Protein AF-A0A645G0V3-F1 (afdb_monomer)

Organism: NCBI:txid1076179

Foldseek 3Di:
DDDDDDDDDDDDPDDDDDPPPPDDDPPDDDDPDPPDPPPDDDDDDFWPDKDWDWDDDDQKIKTKIKTQGACVQFQKKWWWKFKWWDDPPDTDGPDIDIDMATQDPRMGMDIDMDGHDAPIKIKMKTKMWTHDPNHTRDMDIDIYDIDHD

Sequence (149 aa):
MKKITLITVALLMTATLNVFAMNPVHTESGDSNAQGSAAISPMWVAISQISSTLTFDNGKAICKVTVEVPKTMADTASFSLDLQRQEGAKWVTVKSWSETANVAANCAIFSKSYSVRKGYNYKFSGKVTCYKNGSLVESASVSSVVQYY

Radius of gyration: 26.26 Å; Cα contacts (8 Å, |Δi|>4): 272; chains: 1; bounding box: 61×61×82 Å

Secondary structure (DSSP, 8-state):
--------------------------------------------SS--EEEEEEEEETTEEEEEEEEE--TTT-SEEEEEEEEEEEETTEEEEEEEEEEEEE-BTTEEEEEEEEE--SSSEEEEEEEEEEEETTEEEEEEEEEPPPEE-

Structure (mmCIF, N/CA/C/O backbone):
data_AF-A0A645G0V3-F1
#
_entry.id   AF-A0A645G0V3-F1
#
loop_
_atom_site.group_PDB
_atom_site.id
_atom_site.type_symbol
_atom_site.label_atom_id
_atom_site.label_alt_id
_atom_site.label_comp_id
_atom_site.label_asym_id
_atom_site.label_entity_id
_atom_site.label_seq_id
_atom_site.pdbx_PDB_ins_code
_atom_site.Cartn_x
_atom_site.Cartn_y
_atom_site.Cartn_z
_atom_site.occupancy
_atom_site.B_iso_or_equiv
_atom_site.auth_seq_id
_atom_site.auth_comp_id
_atom_site.auth_asym_id
_atom_site.auth_atom_id
_atom_site.pdbx_PDB_model_num
ATOM 1 N N . MET A 1 1 ? -34.791 -12.745 62.715 1.00 40.91 1 MET A N 1
ATOM 2 C CA . MET A 1 1 ? -34.190 -14.039 62.313 1.00 40.91 1 MET A CA 1
ATOM 3 C C . MET A 1 1 ? -33.519 -13.781 60.961 1.00 40.91 1 MET A C 1
ATOM 5 O O . MET A 1 1 ? -34.237 -13.559 60.006 1.00 40.91 1 MET A O 1
ATOM 9 N N . LYS A 1 2 ? -32.247 -13.345 60.902 1.00 30.09 2 LYS A N 1
ATOM 10 C CA . LYS A 1 2 ? -31.001 -14.156 60.870 1.00 30.09 2 LYS A CA 1
ATOM 11 C C . LYS A 1 2 ? -31.118 -15.264 59.794 1.00 30.09 2 LYS A C 1
ATOM 13 O O . LYS A 1 2 ? -31.964 -16.124 59.971 1.00 30.09 2 LYS A O 1
ATOM 18 N N . LYS A 1 3 ? -30.319 -15.332 58.718 1.00 35.31 3 LYS A N 1
ATOM 19 C CA . LYS A 1 3 ? -28.901 -14.950 58.547 1.00 35.31 3 LYS A CA 1
ATOM 20 C C . LYS A 1 3 ? -28.587 -14.581 57.081 1.00 35.31 3 LYS A C 1
ATOM 22 O O . LYS A 1 3 ? -28.955 -15.319 56.176 1.00 35.31 3 LYS A O 1
ATOM 27 N N . ILE A 1 4 ? -27.870 -13.473 56.889 1.00 48.81 4 ILE A N 1
ATOM 28 C CA . ILE A 1 4 ? -27.084 -13.165 55.685 1.00 48.81 4 ILE A CA 1
ATOM 29 C C . ILE A 1 4 ? -25.735 -13.859 55.887 1.00 48.81 4 ILE A C 1
ATOM 31 O O . ILE A 1 4 ? -25.081 -13.616 56.903 1.00 48.81 4 ILE A O 1
ATOM 35 N N . THR A 1 5 ? -25.340 -14.735 54.968 1.00 41.94 5 THR A N 1
ATOM 36 C CA . THR A 1 5 ? -24.056 -15.442 55.039 1.00 41.94 5 THR A CA 1
ATOM 37 C C . THR A 1 5 ? -23.086 -14.805 54.049 1.00 41.94 5 THR A C 1
ATOM 39 O O . THR A 1 5 ? -23.212 -14.993 52.843 1.00 41.94 5 THR A O 1
ATOM 42 N N . LEU A 1 6 ? -22.131 -14.037 54.584 1.00 36.06 6 LEU A N 1
ATOM 43 C CA . LEU A 1 6 ? -20.861 -13.709 53.935 1.00 36.06 6 LEU A CA 1
ATOM 44 C C . LEU A 1 6 ? -20.080 -15.007 53.695 1.00 36.06 6 LEU A C 1
ATOM 46 O O . LEU A 1 6 ? -19.957 -15.808 54.622 1.00 36.06 6 LEU A O 1
ATOM 50 N N . ILE A 1 7 ? -19.486 -15.179 52.512 1.00 43.56 7 ILE A N 1
ATOM 51 C CA . ILE A 1 7 ? -18.388 -16.133 52.322 1.00 43.56 7 ILE A CA 1
ATOM 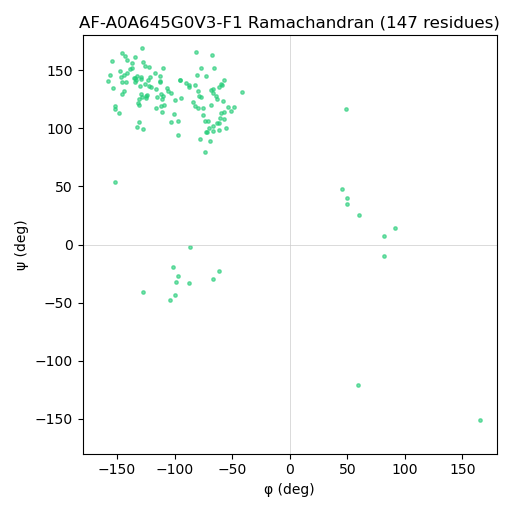52 C C . ILE A 1 7 ? -17.214 -15.415 51.661 1.00 43.56 7 ILE A C 1
ATOM 54 O O . ILE A 1 7 ? -17.344 -14.716 50.659 1.00 43.56 7 ILE A O 1
ATOM 58 N N . THR A 1 8 ? -16.091 -15.574 52.344 1.00 45.22 8 THR A N 1
ATOM 59 C CA . THR A 1 8 ? -14.807 -14.897 52.253 1.00 45.22 8 THR A CA 1
ATOM 60 C C . THR A 1 8 ? -13.970 -15.364 51.059 1.00 45.22 8 THR A C 1
ATOM 62 O O . THR A 1 8 ? -14.056 -16.505 50.618 1.00 45.22 8 THR A O 1
ATOM 65 N N . VAL A 1 9 ? -13.124 -14.447 50.591 1.00 40.84 9 VAL A N 1
ATOM 66 C CA . VAL A 1 9 ? -12.027 -14.590 49.625 1.00 40.84 9 VAL A CA 1
ATOM 67 C C . VAL A 1 9 ? -11.205 -15.873 49.825 1.00 40.84 9 VAL A C 1
ATOM 69 O O . VAL A 1 9 ? -10.696 -16.116 50.916 1.00 40.84 9 VAL A O 1
ATOM 72 N N . ALA A 1 10 ? -10.976 -16.617 48.739 1.00 38.19 10 ALA A N 1
ATOM 73 C CA . ALA A 1 10 ? -9.886 -17.585 48.622 1.00 38.19 10 ALA A CA 1
ATOM 74 C C . ALA A 1 10 ? -9.167 -17.377 47.279 1.00 38.19 10 ALA A C 1
ATOM 76 O O . ALA A 1 10 ? -9.645 -17.755 46.211 1.00 38.19 10 ALA A O 1
ATOM 77 N N . LEU A 1 11 ? -8.018 -16.711 47.364 1.00 35.97 11 LEU A N 1
ATOM 78 C CA . LEU A 1 11 ? -7.042 -16.505 46.304 1.00 35.97 11 LEU A CA 1
ATOM 79 C C . LEU A 1 11 ? -6.329 -17.844 46.034 1.00 35.97 11 LEU A C 1
ATOM 81 O O . LEU A 1 11 ? -5.394 -18.193 46.748 1.00 35.97 11 LEU A O 1
ATOM 85 N N . LEU A 1 12 ? -6.771 -18.608 45.031 1.00 37.34 12 LEU A N 1
ATOM 86 C CA . LEU A 1 12 ? -6.015 -19.757 44.518 1.00 37.34 12 LEU A CA 1
ATOM 87 C C . LEU A 1 12 ? -5.226 -19.332 43.274 1.00 37.34 12 LEU A C 1
ATOM 89 O O . LEU A 1 12 ? -5.723 -19.373 42.150 1.00 37.34 12 LEU A O 1
ATOM 93 N N . MET A 1 13 ? -3.967 -18.945 43.490 1.00 43.59 13 MET A N 1
ATOM 94 C CA . MET A 1 13 ? -2.939 -19.020 42.454 1.00 43.59 13 MET A CA 1
ATOM 95 C C . MET A 1 13 ? -2.755 -20.493 42.091 1.00 43.59 13 MET A C 1
ATOM 97 O O . MET A 1 13 ? -2.156 -21.255 42.847 1.00 43.59 13 MET A O 1
ATOM 101 N N . THR A 1 14 ? -3.278 -20.906 40.942 1.00 50.16 14 THR A N 1
ATOM 102 C CA . THR A 1 14 ? -2.882 -22.173 40.330 1.00 50.16 14 THR A CA 1
ATOM 103 C C . THR A 1 14 ? -1.831 -21.863 39.277 1.00 50.16 14 THR A C 1
ATOM 105 O O . THR A 1 14 ? -2.103 -21.277 38.232 1.00 50.16 14 THR A O 1
ATOM 108 N N . ALA A 1 15 ? -0.587 -22.202 39.606 1.00 45.03 15 ALA A N 1
ATOM 109 C CA . ALA A 1 15 ? 0.506 -22.256 38.655 1.00 45.03 15 ALA A CA 1
ATOM 110 C C . ALA A 1 15 ? 0.216 -23.396 37.672 1.00 45.03 15 ALA A C 1
ATOM 112 O O . ALA A 1 15 ? 0.442 -24.567 37.976 1.00 45.03 15 ALA A O 1
ATOM 113 N N . THR A 1 16 ? -0.329 -23.071 36.502 1.00 52.81 16 THR A N 1
ATOM 114 C CA . THR A 1 16 ? -0.403 -24.033 35.405 1.00 52.81 16 THR A CA 1
ATOM 115 C C . THR A 1 16 ? 0.986 -24.161 34.799 1.00 52.81 16 THR A C 1
ATOM 117 O O . THR A 1 16 ? 1.522 -23.219 34.218 1.00 52.81 16 THR A O 1
ATOM 120 N N . LEU A 1 17 ? 1.571 -25.336 35.009 1.00 46.12 17 LEU A N 1
ATOM 121 C CA . LEU A 1 17 ? 2.841 -25.790 34.462 1.00 46.12 17 LEU A CA 1
ATOM 122 C C . LEU A 1 17 ? 2.892 -25.536 32.949 1.00 46.12 17 LEU A C 1
ATOM 124 O O . LEU A 1 17 ? 2.106 -26.100 32.190 1.00 46.12 17 LEU A O 1
ATOM 128 N N . ASN A 1 18 ? 3.844 -24.712 32.512 1.00 52.50 18 ASN A N 1
ATOM 129 C CA . ASN A 1 18 ? 4.255 -24.676 31.115 1.00 52.50 18 ASN A CA 1
ATOM 130 C C . ASN A 1 18 ? 4.931 -26.016 30.807 1.00 52.50 18 ASN A C 1
ATOM 132 O O . ASN A 1 18 ? 6.079 -26.242 31.191 1.00 52.50 18 ASN A O 1
ATOM 136 N N . VAL A 1 19 ? 4.215 -26.921 30.144 1.00 50.84 19 VAL A N 1
ATOM 137 C CA . VAL A 1 19 ? 4.834 -28.084 29.511 1.00 50.84 19 VAL A CA 1
ATOM 138 C C . VAL A 1 19 ? 5.620 -27.543 28.323 1.00 50.84 19 VAL A C 1
ATOM 140 O O . VAL A 1 19 ? 5.051 -27.215 27.284 1.00 50.84 19 VAL A O 1
ATOM 143 N N . PHE A 1 20 ? 6.933 -27.395 28.490 1.00 49.84 20 PHE A N 1
ATOM 144 C CA . PHE A 1 20 ? 7.828 -27.252 27.353 1.00 49.84 20 PHE A CA 1
ATOM 145 C C . PHE A 1 20 ? 7.671 -28.517 26.511 1.00 49.84 20 PHE A C 1
ATOM 147 O O . PHE A 1 20 ? 7.998 -29.614 26.963 1.00 49.84 20 PHE A O 1
ATOM 154 N N . ALA A 1 21 ? 7.116 -28.372 25.309 1.00 48.03 21 ALA A N 1
ATOM 155 C CA . ALA A 1 21 ? 7.153 -29.422 24.310 1.00 48.03 21 ALA A CA 1
ATOM 156 C C . ALA A 1 21 ? 8.630 -29.765 24.061 1.00 48.03 21 ALA A C 1
ATOM 158 O O . ALA A 1 21 ? 9.379 -28.957 23.514 1.00 48.03 21 ALA A O 1
ATOM 159 N N . MET A 1 22 ? 9.063 -30.939 24.531 1.00 47.47 22 MET A N 1
ATOM 160 C CA . MET A 1 22 ? 10.330 -31.533 24.120 1.00 47.47 22 MET A CA 1
ATOM 161 C C . MET A 1 22 ? 10.283 -31.680 22.600 1.00 47.47 22 MET A C 1
ATOM 163 O O . MET A 1 22 ? 9.475 -32.444 22.071 1.00 47.47 22 MET A O 1
ATOM 167 N N . ASN A 1 23 ? 11.144 -30.943 21.902 1.00 60.06 23 ASN A N 1
ATOM 168 C CA . ASN A 1 23 ? 11.455 -31.242 20.510 1.00 60.06 23 ASN A CA 1
ATOM 169 C C . ASN A 1 23 ? 11.979 -32.689 20.442 1.00 60.06 23 ASN A C 1
ATOM 171 O O . ASN A 1 23 ? 12.708 -33.098 21.354 1.00 60.06 23 ASN A O 1
ATOM 175 N N . PRO A 1 24 ? 11.639 -33.476 19.408 1.00 63.34 24 PRO A N 1
ATOM 176 C CA . PRO A 1 24 ? 12.216 -34.801 19.254 1.00 63.34 24 PRO A CA 1
ATOM 177 C C . PRO A 1 24 ? 13.744 -34.686 19.174 1.00 63.34 24 PRO A C 1
ATOM 179 O O . PRO A 1 24 ? 14.291 -33.974 18.332 1.00 63.34 24 PRO A O 1
ATOM 182 N N . VAL A 1 25 ? 14.431 -35.389 20.077 1.00 55.03 25 VAL A N 1
ATOM 183 C CA . VAL A 1 25 ? 15.849 -35.720 19.925 1.00 55.03 25 VAL A CA 1
ATOM 184 C C . VAL A 1 25 ? 15.957 -36.554 18.652 1.00 55.03 25 VAL A C 1
ATOM 186 O O . VAL A 1 25 ? 15.490 -37.690 18.597 1.00 55.03 25 VAL A O 1
ATOM 189 N N . HIS A 1 26 ? 16.533 -35.971 17.605 1.00 52.09 26 HIS A N 1
ATOM 190 C CA . HIS A 1 26 ? 16.970 -36.730 16.446 1.00 52.09 26 HIS A CA 1
ATOM 191 C C . HIS A 1 26 ? 18.227 -37.496 16.857 1.00 52.09 26 HIS A C 1
ATOM 193 O O . HIS A 1 26 ? 19.294 -36.921 17.058 1.00 52.09 26 HIS A O 1
ATOM 199 N N . THR A 1 27 ? 18.086 -38.804 17.050 1.00 42.81 27 THR A N 1
ATOM 200 C CA . THR A 1 27 ? 19.224 -39.719 17.099 1.00 42.81 27 THR A CA 1
ATOM 201 C C . THR A 1 27 ? 19.663 -39.966 15.659 1.00 42.81 27 THR A C 1
ATOM 203 O O . THR A 1 27 ? 19.137 -40.851 14.990 1.00 42.81 27 THR A O 1
ATOM 206 N N . GLU A 1 28 ? 20.590 -39.154 15.155 1.00 55.25 28 GLU A N 1
ATOM 207 C CA . GLU A 1 28 ? 21.282 -39.452 13.900 1.00 55.25 28 GLU A CA 1
ATOM 208 C C . GLU A 1 28 ? 22.267 -40.597 14.164 1.00 55.25 28 GLU A C 1
ATOM 210 O O . GLU A 1 28 ? 23.358 -40.413 14.700 1.00 55.25 28 GLU A O 1
ATOM 215 N N . SER A 1 29 ? 21.834 -41.814 13.840 1.00 50.97 29 SER A N 1
ATOM 216 C CA . SER A 1 29 ? 22.745 -42.921 13.554 1.00 50.97 29 SER A CA 1
ATOM 217 C C . SER A 1 29 ? 23.086 -42.854 12.067 1.00 50.97 29 SER A C 1
ATOM 219 O O . SER A 1 29 ? 22.231 -42.533 11.245 1.00 50.97 29 SER A O 1
ATOM 221 N N . GLY A 1 30 ? 24.374 -43.018 11.767 1.00 48.09 30 GLY A N 1
ATOM 222 C CA . GLY A 1 30 ? 25.000 -42.521 10.550 1.00 48.09 30 GLY A CA 1
ATOM 223 C C . GLY A 1 30 ? 24.428 -43.052 9.239 1.00 48.09 30 GLY A C 1
ATOM 224 O O . GLY A 1 30 ? 24.238 -44.249 9.073 1.00 48.09 30 GLY A O 1
ATOM 225 N N . ASP A 1 31 ? 24.290 -42.131 8.290 1.00 42.88 31 ASP A N 1
ATOM 226 C CA . ASP A 1 31 ? 24.757 -42.327 6.923 1.00 42.88 31 ASP A CA 1
ATOM 227 C C . ASP A 1 31 ? 25.108 -40.958 6.325 1.00 42.88 31 ASP A C 1
ATOM 229 O O . ASP A 1 31 ? 24.284 -40.048 6.209 1.00 42.88 31 ASP A O 1
ATOM 233 N N . SER A 1 32 ? 26.388 -40.787 6.006 1.00 51.88 32 SER A N 1
ATOM 234 C CA . SER A 1 32 ? 26.981 -39.552 5.502 1.00 51.88 32 SER A CA 1
ATOM 235 C C . SER A 1 32 ? 26.573 -39.317 4.049 1.00 51.88 32 SER A C 1
ATOM 237 O O . SER A 1 32 ? 27.339 -39.586 3.129 1.00 51.88 32 SER A O 1
ATOM 239 N N . ASN A 1 33 ? 25.363 -38.812 3.827 1.00 50.62 33 ASN A N 1
ATOM 240 C CA . ASN A 1 33 ? 24.991 -38.168 2.566 1.00 50.62 33 ASN A CA 1
ATOM 241 C C . ASN A 1 33 ? 23.890 -37.123 2.795 1.00 50.62 33 ASN A C 1
ATOM 243 O O . ASN A 1 33 ? 22.826 -37.129 2.177 1.00 50.62 33 ASN A O 1
ATOM 247 N N . ALA A 1 34 ? 24.157 -36.198 3.718 1.00 48.81 34 ALA A N 1
ATOM 248 C CA . ALA A 1 34 ? 23.375 -34.982 3.863 1.00 48.81 34 ALA A CA 1
ATOM 249 C C . ALA A 1 34 ? 23.639 -34.078 2.648 1.00 48.81 34 ALA A C 1
ATOM 251 O O . ALA A 1 34 ? 24.540 -33.238 2.653 1.00 48.81 34 ALA A O 1
ATOM 252 N N . GLN A 1 35 ? 22.849 -34.250 1.585 1.00 53.38 35 GLN A N 1
ATOM 253 C CA . GLN A 1 35 ? 22.572 -33.154 0.661 1.00 53.38 35 GLN A CA 1
ATOM 254 C C . GLN A 1 35 ? 22.019 -32.011 1.511 1.00 53.38 35 GLN A C 1
ATOM 256 O O . GLN A 1 35 ? 20.872 -32.054 1.952 1.00 53.38 35 GLN A O 1
ATOM 261 N N . GLY A 1 36 ? 22.882 -31.040 1.817 1.00 52.22 36 GLY A N 1
ATOM 262 C CA . GLY A 1 36 ? 22.532 -29.877 2.612 1.00 52.22 36 GLY A CA 1
ATOM 263 C C . GLY A 1 36 ? 21.281 -29.243 2.028 1.00 52.22 36 GLY A C 1
ATOM 264 O O . GLY A 1 36 ? 21.292 -28.777 0.889 1.00 52.22 36 GLY A O 1
ATOM 265 N N . SER A 1 37 ? 20.195 -29.266 2.795 1.00 61.03 37 SER A N 1
ATOM 266 C CA . SER A 1 37 ? 18.978 -28.548 2.455 1.00 61.03 37 SER A CA 1
ATOM 267 C C . SER A 1 37 ? 19.359 -27.072 2.405 1.00 61.03 37 SER A C 1
ATOM 269 O O . SER A 1 37 ? 19.539 -26.444 3.448 1.00 61.03 37 SER A O 1
ATOM 271 N N . ALA A 1 38 ? 19.595 -26.543 1.202 1.00 66.94 38 ALA A N 1
ATOM 272 C CA . ALA A 1 38 ? 19.957 -25.148 1.016 1.00 66.94 38 ALA A CA 1
ATOM 273 C C . ALA A 1 38 ? 18.885 -24.302 1.707 1.00 66.94 38 ALA A C 1
ATOM 275 O O . ALA A 1 38 ? 17.703 -24.402 1.376 1.00 66.94 38 ALA A O 1
ATOM 276 N N . ALA A 1 39 ? 19.283 -23.526 2.715 1.00 71.44 39 ALA A N 1
ATOM 277 C CA . ALA A 1 39 ? 18.373 -22.631 3.404 1.00 71.44 39 ALA A CA 1
ATOM 278 C C . ALA A 1 39 ? 17.846 -21.617 2.378 1.00 71.44 39 ALA A C 1
ATOM 280 O O . ALA A 1 39 ? 18.574 -20.727 1.940 1.00 71.44 39 ALA A O 1
ATOM 281 N N . ILE A 1 40 ? 16.595 -21.785 1.946 1.00 70.81 40 ILE A N 1
ATOM 282 C CA . ILE A 1 40 ? 15.933 -20.839 1.050 1.00 70.81 40 ILE A CA 1
ATOM 283 C C . ILE A 1 40 ? 15.659 -19.580 1.873 1.00 70.81 40 ILE A C 1
ATOM 285 O O . ILE A 1 40 ? 14.778 -19.572 2.732 1.00 70.81 40 ILE A O 1
ATOM 289 N N . SER A 1 41 ? 16.434 -18.526 1.622 1.00 66.56 41 SER A N 1
ATOM 290 C CA . SER A 1 41 ? 16.193 -17.195 2.176 1.00 66.56 41 SER A CA 1
ATOM 291 C C . SER A 1 41 ? 15.584 -16.304 1.091 1.00 66.56 41 SER A C 1
ATOM 293 O O . SER A 1 41 ? 16.120 -16.271 -0.021 1.00 66.56 41 SER A O 1
ATOM 295 N N . PRO A 1 42 ? 14.477 -15.590 1.358 1.00 65.56 42 PRO A N 1
ATOM 296 C CA . PRO A 1 42 ? 13.932 -14.636 0.404 1.00 65.56 42 PRO A CA 1
ATOM 297 C C . PRO A 1 42 ? 14.945 -13.512 0.157 1.00 65.56 42 PRO A C 1
ATOM 299 O O . PRO A 1 42 ? 15.391 -12.847 1.091 1.00 65.56 42 PRO A O 1
ATOM 302 N N . MET A 1 43 ? 15.293 -13.294 -1.111 1.00 70.00 43 MET A N 1
ATOM 303 C CA . MET A 1 43 ? 16.115 -12.168 -1.542 1.00 70.00 43 MET A CA 1
ATOM 304 C C . MET A 1 43 ? 15.245 -11.204 -2.339 1.00 70.00 43 MET A C 1
ATOM 306 O O . MET A 1 43 ? 14.568 -11.615 -3.282 1.00 70.00 43 MET A O 1
ATOM 310 N N . TRP A 1 44 ? 15.268 -9.935 -1.944 1.00 77.12 44 TRP A N 1
ATOM 311 C CA . TRP A 1 44 ? 14.606 -8.872 -2.688 1.00 77.12 44 TRP A CA 1
ATOM 312 C C . TRP A 1 44 ? 15.301 -8.690 -4.038 1.00 77.12 44 TRP A C 1
ATOM 314 O O . TRP A 1 44 ? 16.533 -8.671 -4.101 1.00 77.12 44 TRP A O 1
ATOM 324 N N . VAL A 1 45 ? 14.524 -8.597 -5.117 1.00 81.00 45 VAL A N 1
ATOM 325 C CA . VAL A 1 45 ? 15.066 -8.572 -6.489 1.00 81.00 45 VAL A CA 1
ATOM 326 C C . VAL A 1 45 ? 15.134 -7.148 -7.037 1.00 81.00 45 VAL A C 1
ATOM 328 O O . VAL A 1 45 ? 16.128 -6.762 -7.648 1.00 81.00 45 VAL A O 1
ATOM 331 N N . ALA A 1 46 ? 14.088 -6.356 -6.820 1.00 85.81 46 ALA A N 1
ATOM 332 C CA . 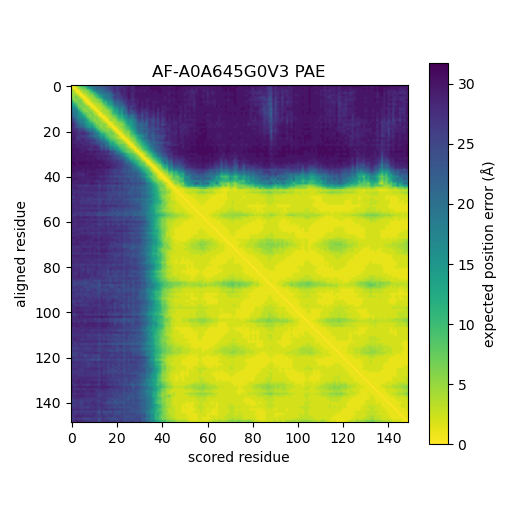ALA A 1 46 ? 13.922 -5.023 -7.386 1.00 85.81 46 ALA A CA 1
ATOM 333 C C . ALA A 1 46 ? 13.624 -3.954 -6.328 1.00 85.81 46 ALA A C 1
ATOM 335 O O . ALA A 1 46 ? 14.143 -2.843 -6.420 1.00 85.81 46 ALA A O 1
ATOM 336 N N . ILE A 1 47 ? 12.784 -4.260 -5.342 1.00 95.31 47 ILE A N 1
ATOM 337 C CA . ILE A 1 47 ? 12.382 -3.329 -4.292 1.00 95.31 47 ILE A CA 1
ATOM 338 C C . ILE A 1 47 ? 13.494 -3.256 -3.246 1.00 95.31 47 ILE A C 1
ATOM 340 O O . ILE A 1 47 ? 13.790 -4.243 -2.578 1.00 95.31 47 ILE A O 1
ATOM 344 N N . SER A 1 48 ? 14.084 -2.075 -3.066 1.00 94.12 48 SER A N 1
ATOM 345 C CA . SER A 1 48 ? 15.092 -1.850 -2.023 1.00 94.12 48 SER A CA 1
ATOM 346 C C . SER A 1 48 ? 14.467 -1.439 -0.695 1.00 94.12 48 SER A C 1
ATOM 348 O O . SER A 1 48 ? 14.979 -1.788 0.366 1.00 94.12 48 SER A O 1
ATOM 350 N N . GLN A 1 49 ? 13.356 -0.699 -0.741 1.00 95.56 49 GLN A N 1
ATOM 351 C CA . GLN A 1 49 ? 12.677 -0.207 0.451 1.00 95.56 49 GLN A CA 1
ATOM 352 C C . GLN A 1 49 ? 11.202 0.086 0.174 1.00 95.56 49 GLN A C 1
ATOM 354 O O . GLN A 1 49 ? 10.825 0.568 -0.895 1.00 95.56 49 GLN A O 1
ATOM 359 N N . ILE A 1 50 ? 10.362 -0.143 1.183 1.00 97.25 50 ILE A N 1
ATOM 360 C CA . ILE A 1 50 ? 8.967 0.301 1.198 1.00 97.25 50 ILE A CA 1
ATOM 361 C C . ILE A 1 50 ? 8.755 1.144 2.446 1.00 97.25 50 ILE A C 1
ATOM 363 O O . ILE A 1 50 ? 9.050 0.712 3.557 1.00 97.25 50 ILE A O 1
ATOM 367 N N . SER A 1 51 ? 8.199 2.337 2.263 1.00 98.00 51 SER A N 1
ATOM 368 C CA . SER A 1 51 ? 7.722 3.177 3.358 1.00 98.00 51 SER A CA 1
ATOM 369 C C . SER A 1 51 ? 6.240 3.471 3.187 1.00 98.00 51 SER A C 1
ATOM 371 O O . SER A 1 51 ? 5.730 3.615 2.073 1.00 98.00 51 SER A O 1
ATOM 373 N N . SER A 1 52 ? 5.532 3.541 4.308 1.00 98.19 52 SER A N 1
ATOM 374 C CA . SER A 1 52 ? 4.098 3.782 4.349 1.00 98.19 52 SER A CA 1
ATOM 375 C C . SER A 1 52 ? 3.783 4.825 5.416 1.00 98.19 52 SER A C 1
ATOM 377 O O . SER A 1 52 ? 4.425 4.898 6.465 1.00 98.19 52 SER A O 1
ATOM 379 N N . THR A 1 53 ? 2.809 5.688 5.147 1.00 98.56 53 THR A N 1
ATOM 380 C CA . THR A 1 53 ? 2.385 6.710 6.105 1.00 98.56 53 THR A CA 1
ATOM 381 C C . THR A 1 53 ? 0.892 6.940 5.980 1.00 98.56 53 THR A C 1
ATOM 383 O O . THR A 1 53 ? 0.376 7.158 4.882 1.00 98.56 53 THR A O 1
ATOM 386 N N . LEU A 1 54 ? 0.211 6.887 7.123 1.00 98.81 54 LEU A N 1
ATOM 387 C CA . LEU A 1 54 ? -1.177 7.291 7.275 1.00 98.81 54 LEU A CA 1
ATOM 388 C C . LEU A 1 54 ? -1.201 8.588 8.080 1.00 98.81 54 LEU A C 1
ATOM 390 O O . LEU A 1 54 ? -0.728 8.615 9.213 1.00 98.81 54 LEU A O 1
ATOM 394 N N . THR A 1 55 ? -1.744 9.647 7.495 1.00 98.62 55 THR A N 1
ATOM 395 C CA . THR A 1 55 ? -1.990 10.917 8.187 1.00 98.62 55 THR A CA 1
ATOM 396 C C . THR A 1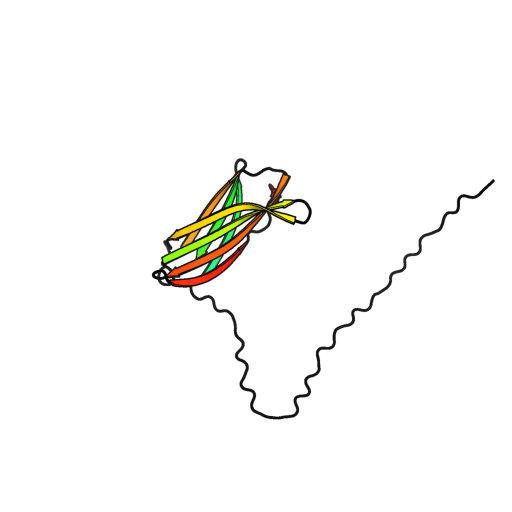 55 ? -3.434 11.345 7.992 1.00 98.62 55 THR A C 1
ATOM 398 O O . THR A 1 55 ? -4.155 10.781 7.165 1.00 98.62 55 THR A O 1
ATOM 401 N N . PHE A 1 56 ? -3.864 12.352 8.748 1.00 98.62 56 PHE A N 1
ATOM 402 C CA . PHE A 1 56 ? -5.181 12.941 8.579 1.00 98.62 56 PHE A CA 1
ATOM 403 C C . PHE A 1 56 ? -5.085 14.442 8.388 1.00 98.62 56 PHE A C 1
ATOM 405 O O . PHE A 1 56 ? -4.345 15.117 9.098 1.00 98.62 56 PHE A O 1
ATOM 412 N N . ASP A 1 57 ? -5.878 14.952 7.457 1.00 98.06 57 ASP A N 1
ATOM 413 C CA . ASP A 1 57 ? -6.025 16.378 7.210 1.00 98.06 57 ASP A CA 1
ATOM 414 C C . ASP A 1 57 ? -7.475 16.682 6.825 1.00 98.06 57 ASP A C 1
ATOM 416 O O . ASP A 1 57 ? -8.063 15.982 6.001 1.00 98.06 57 ASP A O 1
ATOM 420 N N . ASN A 1 58 ? -8.070 17.706 7.442 1.00 96.25 58 ASN A N 1
ATOM 421 C CA . ASN A 1 58 ? -9.390 18.241 7.074 1.00 96.25 58 ASN A CA 1
ATOM 422 C C . ASN A 1 58 ? -10.497 17.189 6.823 1.00 96.25 58 ASN A C 1
ATOM 424 O O . ASN A 1 58 ? -11.216 17.232 5.824 1.00 96.25 58 ASN A O 1
ATOM 428 N N . GLY A 1 59 ? -10.646 16.214 7.724 1.00 97.31 59 GLY A N 1
ATOM 429 C CA . GLY A 1 59 ? -11.672 15.169 7.611 1.00 97.31 59 GLY A CA 1
ATOM 430 C C . GLY A 1 59 ? -11.292 14.012 6.692 1.00 97.31 59 GLY A C 1
ATOM 431 O O . GLY A 1 59 ? -12.144 13.172 6.406 1.00 97.31 59 GLY A O 1
ATOM 432 N N . LYS A 1 60 ? -10.054 13.958 6.194 1.00 98.56 60 LYS A N 1
ATOM 433 C CA . LYS A 1 60 ? -9.591 12.941 5.250 1.00 98.56 60 LYS A CA 1
ATOM 434 C C . LYS A 1 60 ? -8.401 12.174 5.800 1.00 98.56 60 LYS A C 1
ATOM 436 O O . LYS A 1 60 ? -7.459 12.768 6.308 1.00 98.56 60 LYS A O 1
ATOM 441 N N . ALA A 1 61 ? -8.427 10.860 5.628 1.00 98.69 61 ALA A N 1
ATOM 442 C CA . ALA A 1 61 ? -7.261 10.004 5.762 1.00 98.69 61 ALA A CA 1
ATOM 443 C C . ALA A 1 61 ? -6.437 10.106 4.477 1.00 98.69 61 ALA A C 1
ATOM 445 O O . ALA A 1 61 ? -7.003 9.985 3.391 1.00 98.69 61 ALA A O 1
ATOM 446 N N . ILE A 1 62 ? -5.127 10.304 4.591 1.00 98.75 62 ILE A N 1
ATOM 447 C CA . ILE A 1 62 ? -4.175 10.328 3.480 1.00 98.75 62 ILE A CA 1
ATOM 448 C C . ILE A 1 62 ? -3.295 9.087 3.605 1.00 98.75 62 ILE A C 1
ATOM 450 O O . ILE A 1 62 ? -2.534 8.943 4.560 1.00 98.75 62 ILE A O 1
ATOM 454 N N . CYS A 1 63 ? -3.424 8.180 2.640 1.00 98.69 63 CYS A N 1
ATOM 455 C CA . CYS A 1 63 ? -2.653 6.946 2.564 1.00 98.69 63 CYS A CA 1
ATOM 456 C C . CYS A 1 63 ? -1.533 7.141 1.547 1.00 98.69 63 CYS A C 1
ATOM 458 O O . CYS A 1 63 ? -1.806 7.270 0.349 1.00 98.69 63 CYS A O 1
ATOM 460 N N . LYS A 1 64 ? -0.286 7.162 2.020 1.00 98.69 64 LYS A N 1
ATOM 461 C CA . LYS A 1 64 ? 0.901 7.289 1.175 1.00 98.69 64 LYS A CA 1
ATOM 462 C C . LYS A 1 64 ? 1.766 6.040 1.274 1.00 98.69 64 LYS A C 1
ATOM 464 O O . LYS A 1 64 ? 2.056 5.576 2.375 1.00 98.69 64 LYS A O 1
ATOM 469 N N . VAL A 1 65 ? 2.208 5.534 0.127 1.00 98.75 65 VAL A N 1
ATOM 470 C CA . VAL A 1 65 ? 3.230 4.487 0.020 1.00 98.75 65 VAL A CA 1
ATOM 471 C C . VAL A 1 65 ? 4.296 4.962 -0.956 1.00 98.75 65 VAL A C 1
ATOM 473 O O . VAL A 1 65 ? 3.973 5.376 -2.068 1.00 98.75 65 VAL A O 1
ATOM 476 N N . THR A 1 66 ? 5.557 4.889 -0.544 1.00 98.44 66 THR A N 1
ATOM 477 C CA . THR A 1 66 ? 6.711 5.096 -1.421 1.00 98.44 66 THR A CA 1
ATOM 478 C C . THR A 1 66 ? 7.475 3.787 -1.504 1.00 98.44 66 THR A C 1
ATOM 480 O O . THR A 1 66 ? 7.841 3.215 -0.475 1.00 98.44 66 THR A O 1
ATOM 483 N N . VAL A 1 67 ? 7.716 3.330 -2.726 1.00 98.00 67 VAL A N 1
ATOM 484 C CA . VAL A 1 67 ? 8.538 2.159 -3.021 1.00 98.00 67 VAL A CA 1
ATOM 485 C C . VAL A 1 67 ? 9.788 2.636 -3.724 1.00 98.00 67 VAL A C 1
ATOM 487 O O . V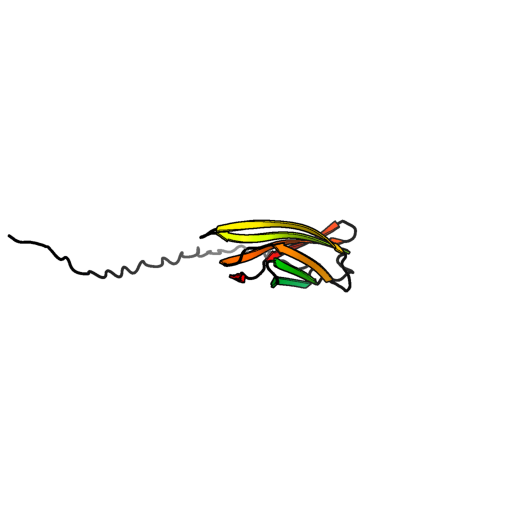AL A 1 67 ? 9.696 3.236 -4.794 1.00 98.00 67 VAL A O 1
ATOM 490 N N . GLU A 1 68 ? 10.937 2.383 -3.117 1.00 97.94 68 GLU A N 1
ATOM 491 C CA . GLU A 1 68 ? 12.230 2.576 -3.758 1.00 97.94 68 GLU A CA 1
ATOM 492 C C . GLU A 1 68 ? 12.515 1.351 -4.622 1.00 97.94 68 GLU A C 1
ATOM 494 O O . GLU A 1 68 ? 12.529 0.212 -4.148 1.00 97.94 68 GLU A O 1
ATOM 499 N N . VAL A 1 69 ? 12.656 1.595 -5.919 1.00 96.50 69 VAL A N 1
ATOM 500 C CA . VAL A 1 69 ? 12.866 0.569 -6.935 1.00 96.50 69 VAL A CA 1
ATOM 501 C C . VAL A 1 69 ? 13.645 1.189 -8.098 1.00 96.50 69 VAL A C 1
ATOM 503 O O . VAL A 1 69 ? 13.167 2.136 -8.731 1.00 96.50 69 VAL A O 1
ATOM 506 N N . PRO A 1 70 ? 14.854 0.694 -8.417 1.00 94.94 70 PRO A N 1
ATOM 507 C CA . PRO A 1 70 ? 15.624 1.215 -9.537 1.00 94.94 70 PRO A CA 1
ATOM 508 C C . PRO A 1 70 ? 14.854 1.090 -10.855 1.00 94.94 70 PRO A C 1
ATOM 510 O O . PRO A 1 70 ? 14.298 0.035 -11.167 1.00 94.94 70 PRO A O 1
ATOM 513 N N . LYS A 1 71 ? 14.886 2.136 -11.690 1.00 93.69 71 LYS A N 1
ATOM 514 C CA . LYS A 1 71 ? 14.213 2.128 -13.008 1.00 93.69 71 LYS A CA 1
ATOM 515 C C . LYS A 1 71 ? 14.759 1.045 -13.956 1.00 93.69 71 LYS A C 1
ATOM 517 O O . LYS A 1 71 ? 14.097 0.597 -14.894 1.00 93.69 71 LYS A O 1
ATOM 522 N N . THR A 1 72 ? 15.990 0.602 -13.721 1.00 94.69 72 THR A N 1
ATOM 523 C CA . THR A 1 72 ? 16.584 -0.532 -14.436 1.00 94.69 72 THR A CA 1
ATOM 524 C C . THR A 1 72 ? 15.881 -1.852 -14.108 1.00 94.69 72 THR A C 1
ATOM 526 O O . THR A 1 72 ? 15.791 -2.699 -14.992 1.00 94.69 72 THR A O 1
ATOM 529 N N . MET A 1 73 ? 15.314 -1.992 -12.905 1.00 96.12 73 MET A N 1
ATOM 530 C CA . MET A 1 73 ? 14.683 -3.221 -12.408 1.00 96.12 73 MET A CA 1
ATOM 531 C C . MET A 1 73 ? 13.162 -3.253 -12.579 1.00 96.12 73 MET A C 1
ATOM 533 O O . MET A 1 73 ? 12.599 -4.332 -12.725 1.00 96.12 73 MET A O 1
ATOM 537 N N . ALA A 1 74 ? 12.487 -2.101 -12.613 1.00 97.31 74 ALA A N 1
ATOM 538 C CA . ALA A 1 74 ? 11.054 -2.022 -12.899 1.00 97.31 74 ALA A CA 1
ATOM 539 C C . ALA A 1 74 ? 10.686 -0.730 -13.639 1.00 97.31 74 ALA A C 1
ATOM 541 O O . ALA A 1 74 ? 11.296 0.318 -13.434 1.00 97.31 74 ALA A O 1
ATOM 542 N N . ASP A 1 75 ? 9.654 -0.809 -14.475 1.00 98.00 75 ASP A N 1
ATOM 543 C CA . ASP A 1 75 ? 9.078 0.330 -15.195 1.00 98.00 75 ASP A CA 1
ATOM 544 C C . ASP A 1 75 ? 7.830 0.870 -14.493 1.00 98.00 75 ASP A C 1
ATOM 546 O O . ASP A 1 75 ? 7.559 2.070 -14.537 1.00 98.00 75 ASP A O 1
ATOM 550 N N . THR A 1 76 ? 7.068 -0.004 -13.828 1.00 98.38 76 THR A N 1
ATOM 551 C CA . THR A 1 76 ? 5.824 0.358 -13.137 1.00 98.38 76 THR A CA 1
ATOM 552 C C . THR A 1 76 ? 5.660 -0.396 -11.820 1.00 98.38 76 THR A C 1
ATOM 554 O O . THR A 1 76 ? 6.246 -1.462 -11.614 1.00 98.38 76 THR A O 1
ATOM 557 N N . ALA A 1 77 ? 4.834 0.156 -10.932 1.00 98.31 77 ALA A N 1
ATOM 558 C CA . ALA A 1 77 ? 4.364 -0.503 -9.724 1.00 98.31 77 ALA A CA 1
ATOM 559 C C . ALA A 1 77 ? 2.840 -0.373 -9.611 1.00 98.31 77 ALA A C 1
ATOM 561 O O . ALA A 1 77 ? 2.295 0.732 -9.633 1.00 98.31 77 ALA A O 1
ATOM 562 N N . SER A 1 78 ? 2.159 -1.507 -9.471 1.00 98.56 78 SER A N 1
ATOM 563 C CA . SER A 1 78 ? 0.726 -1.591 -9.202 1.00 98.56 78 SER A CA 1
ATOM 564 C C . SER A 1 78 ? 0.485 -1.711 -7.703 1.00 98.56 78 SER A C 1
ATOM 566 O O . SER A 1 78 ? 0.994 -2.625 -7.056 1.00 98.56 78 SER A O 1
ATOM 568 N N . PHE A 1 79 ? -0.339 -0.826 -7.164 1.00 98.69 79 PHE A N 1
ATOM 569 C CA . PHE A 1 79 ? -0.743 -0.763 -5.767 1.00 98.69 79 PHE A CA 1
ATOM 570 C C . PHE A 1 79 ? -2.182 -1.250 -5.633 1.00 98.69 79 PHE A C 1
ATOM 572 O O . PHE A 1 79 ? -3.047 -0.838 -6.400 1.00 98.69 79 PHE A O 1
ATOM 579 N N . SER A 1 80 ? -2.443 -2.098 -4.643 1.00 98.62 80 SER A N 1
ATOM 580 C CA . SER A 1 80 ? -3.785 -2.523 -4.241 1.00 98.62 80 SER A CA 1
ATOM 581 C C . SER A 1 80 ? -3.893 -2.371 -2.733 1.00 98.62 80 SER A C 1
ATOM 583 O O . SER A 1 80 ? -3.284 -3.159 -2.010 1.00 98.62 80 SER A O 1
ATOM 585 N N . LEU A 1 81 ? -4.603 -1.346 -2.259 1.00 98.62 81 LEU A N 1
ATOM 586 C CA . LEU A 1 81 ? -4.627 -0.952 -0.848 1.00 98.62 81 LEU A CA 1
ATOM 587 C C . LEU A 1 81 ? -6.051 -0.809 -0.318 1.00 98.62 81 LEU A C 1
ATOM 589 O O . LEU A 1 81 ? -6.907 -0.232 -0.986 1.00 98.62 81 LEU A O 1
ATOM 593 N N . ASP A 1 82 ? -6.238 -1.219 0.931 1.00 98.88 82 ASP A N 1
ATOM 594 C CA . ASP A 1 82 ? -7.469 -1.090 1.696 1.00 98.88 82 ASP A CA 1
ATOM 595 C C . ASP A 1 82 ? -7.244 -0.182 2.906 1.00 98.88 82 ASP A C 1
ATOM 597 O O . ASP A 1 82 ? -6.470 -0.514 3.806 1.00 98.88 82 ASP A O 1
ATOM 601 N N . LEU A 1 83 ? -7.952 0.948 2.963 1.00 98.88 83 LEU A N 1
ATOM 602 C CA . LEU A 1 83 ? -8.117 1.726 4.189 1.00 98.88 83 LEU A CA 1
ATOM 603 C C . LEU A 1 83 ? -9.150 1.037 5.076 1.00 98.88 83 LEU A C 1
ATOM 605 O O . LEU A 1 83 ? -10.286 0.782 4.667 1.00 98.88 83 LEU A O 1
ATOM 609 N N . GLN A 1 84 ? -8.761 0.789 6.317 1.00 98.88 84 GLN A N 1
ATOM 610 C CA . GLN A 1 84 ? -9.517 0.035 7.300 1.00 98.88 84 GLN A CA 1
ATOM 611 C C . GLN A 1 84 ? -9.759 0.878 8.549 1.00 98.88 84 GLN A C 1
ATOM 613 O O . GLN A 1 84 ? -8.878 1.604 9.011 1.00 98.88 84 GLN A O 1
ATOM 618 N N . ARG A 1 85 ? -10.954 0.744 9.119 1.00 98.75 85 ARG A N 1
ATOM 619 C CA . ARG A 1 85 ? -11.372 1.354 10.383 1.00 98.75 85 ARG A CA 1
ATOM 620 C C . ARG A 1 85 ? -11.591 0.272 11.428 1.00 98.75 85 ARG A C 1
ATOM 622 O O . ARG A 1 85 ? -12.136 -0.783 11.111 1.00 98.75 85 ARG A O 1
ATOM 629 N N . GLN A 1 86 ? -11.199 0.531 12.667 1.00 98.56 86 GLN A N 1
ATOM 630 C CA . GL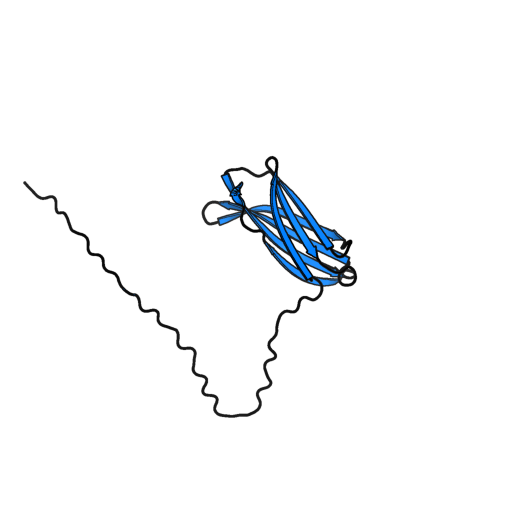N A 1 86 ? -11.486 -0.376 13.769 1.00 98.56 86 GLN A CA 1
ATOM 631 C C . GLN A 1 86 ? -12.934 -0.212 14.254 1.00 98.56 86 GLN A C 1
ATOM 633 O O . GLN A 1 86 ? -13.365 0.890 14.590 1.00 98.56 86 GLN A O 1
ATOM 638 N N . GLU A 1 87 ? -13.666 -1.320 14.330 1.00 97.19 87 GLU A N 1
ATOM 639 C CA . GLU A 1 87 ? -15.018 -1.418 14.882 1.00 97.19 87 GLU A CA 1
ATOM 640 C C . GLU A 1 87 ? -15.043 -2.540 15.925 1.00 97.19 87 GLU A C 1
ATOM 642 O O . GLU A 1 87 ? -15.058 -3.733 15.604 1.00 97.19 87 GLU A O 1
ATOM 647 N N . GLY A 1 88 ? -14.962 -2.153 17.201 1.00 94.94 88 GLY A N 1
ATOM 648 C CA . GLY A 1 88 ? -14.730 -3.093 18.296 1.00 94.94 88 GLY A CA 1
ATOM 649 C C . GLY A 1 88 ? -13.410 -3.849 18.102 1.00 94.94 88 GLY A C 1
ATOM 650 O O . GLY A 1 88 ? -12.344 -3.245 17.991 1.00 94.94 88 GLY A O 1
ATOM 651 N N . ALA A 1 89 ? -13.482 -5.178 18.031 1.00 95.00 89 ALA A N 1
ATOM 652 C CA . ALA A 1 89 ? -12.317 -6.039 17.812 1.00 95.00 89 ALA A CA 1
ATOM 653 C C . ALA A 1 89 ? -11.969 -6.267 16.325 1.00 95.00 89 ALA A C 1
ATOM 655 O O . ALA A 1 89 ? -11.003 -6.967 16.028 1.00 95.00 89 ALA A O 1
ATOM 656 N N . LYS A 1 90 ? -12.751 -5.726 15.379 1.00 97.19 90 LYS A N 1
ATOM 657 C CA . LYS A 1 90 ? -12.607 -6.010 13.943 1.00 97.19 90 LYS A CA 1
ATOM 658 C C . LYS A 1 90 ? -12.070 -4.807 13.177 1.00 97.19 90 LYS A C 1
ATOM 660 O O . LYS A 1 90 ? -12.314 -3.662 13.542 1.00 97.19 90 LYS A O 1
ATOM 665 N N . TRP A 1 91 ? -11.375 -5.085 12.079 1.00 98.44 91 TRP A N 1
ATOM 666 C CA . TRP A 1 91 ? -11.014 -4.091 11.071 1.00 98.44 91 TRP A CA 1
ATOM 667 C C . TRP A 1 91 ? -11.989 -4.200 9.901 1.00 98.44 91 TRP A C 1
ATOM 669 O O . TRP A 1 91 ? -12.138 -5.277 9.328 1.00 98.44 91 TRP A O 1
ATOM 679 N N . VAL A 1 92 ? -12.650 -3.097 9.559 1.00 98.44 92 VAL A N 1
ATOM 680 C CA . VAL A 1 92 ? -13.607 -3.008 8.452 1.00 98.44 92 VAL A CA 1
ATOM 681 C C . VAL A 1 92 ? -13.002 -2.145 7.355 1.00 98.44 92 VAL A C 1
ATOM 683 O O . VAL A 1 92 ? -12.603 -1.008 7.611 1.00 98.44 92 VAL A O 1
ATOM 686 N N . THR A 1 93 ? -12.925 -2.670 6.133 1.00 98.69 93 THR A N 1
ATOM 687 C CA . THR A 1 93 ? -12.478 -1.895 4.970 1.00 98.69 93 THR A CA 1
ATOM 688 C C . THR A 1 93 ? -13.516 -0.826 4.642 1.00 98.69 93 THR A C 1
ATOM 690 O O . THR A 1 93 ? -14.668 -1.132 4.349 1.00 98.69 93 THR A O 1
ATOM 693 N N . VAL A 1 94 ? -13.103 0.440 4.693 1.00 98.62 94 VAL A N 1
ATOM 694 C CA . VAL A 1 94 ? -13.953 1.599 4.374 1.00 98.62 94 VAL A CA 1
ATOM 695 C C . VAL A 1 94 ? -13.681 2.151 2.978 1.00 98.62 94 VAL A C 1
ATOM 697 O O . VAL A 1 94 ? -14.522 2.863 2.429 1.00 98.62 94 VAL A O 1
ATOM 700 N N . LYS A 1 95 ? -12.517 1.833 2.397 1.00 98.75 95 LYS A N 1
ATOM 701 C CA . LYS A 1 95 ? -12.166 2.178 1.020 1.00 98.75 95 LYS A CA 1
ATOM 702 C C . LYS A 1 95 ? -11.068 1.259 0.488 1.00 98.75 95 LYS A C 1
ATOM 704 O O . LYS A 1 95 ? -10.101 1.010 1.196 1.00 98.75 95 LYS A O 1
ATOM 709 N N . SER A 1 96 ? -11.192 0.865 -0.775 1.00 98.62 96 SER A N 1
ATOM 710 C CA . SER A 1 96 ? -10.153 0.168 -1.537 1.00 98.62 96 SER A CA 1
ATOM 711 C C . SER A 1 96 ? -9.709 1.009 -2.732 1.00 98.62 96 SER A C 1
ATOM 713 O O . SER A 1 96 ? -10.516 1.741 -3.324 1.00 98.62 96 SER A O 1
ATOM 715 N N . TRP A 1 97 ? -8.437 0.888 -3.098 1.00 98.62 97 TRP A N 1
ATOM 716 C CA . TRP A 1 97 ? -7.853 1.476 -4.300 1.00 98.62 97 TRP A CA 1
ATOM 717 C C . TRP A 1 97 ? -7.023 0.448 -5.054 1.00 98.62 97 TRP A C 1
ATOM 719 O O . TRP A 1 97 ? -6.325 -0.358 -4.441 1.00 98.62 97 TRP A O 1
ATOM 729 N N . SER A 1 98 ? -7.043 0.551 -6.382 1.00 97.69 98 SER A N 1
ATOM 730 C CA . SER A 1 98 ? -6.090 -0.106 -7.267 1.00 97.69 98 SER A CA 1
ATOM 731 C C . SER A 1 98 ? -5.570 0.921 -8.265 1.00 97.69 98 SER A C 1
ATOM 733 O O . SER A 1 98 ? -6.364 1.580 -8.931 1.00 97.69 98 SER A O 1
ATOM 735 N N . GLU A 1 99 ? -4.257 1.124 -8.300 1.00 97.81 99 GLU A N 1
ATOM 736 C CA . GLU A 1 99 ? -3.608 2.164 -9.105 1.00 97.81 99 GLU A CA 1
ATOM 737 C C . GLU A 1 99 ? -2.247 1.676 -9.587 1.00 97.81 99 GLU A C 1
ATOM 739 O O . GLU A 1 99 ? -1.528 1.013 -8.844 1.00 97.81 99 GLU A O 1
ATOM 744 N N . THR A 1 100 ? -1.856 2.053 -10.801 1.00 98.19 100 THR A N 1
ATOM 745 C CA . THR A 1 100 ? -0.505 1.799 -11.315 1.00 98.19 100 THR A CA 1
ATOM 746 C C . THR A 1 100 ? 0.244 3.114 -11.452 1.00 98.19 100 THR A C 1
ATOM 748 O O . THR A 1 100 ? -0.261 4.059 -12.053 1.00 98.19 100 THR A O 1
ATOM 751 N N . ALA A 1 101 ? 1.455 3.172 -10.906 1.00 98.00 101 ALA A N 1
ATOM 752 C CA . ALA A 1 101 ? 2.360 4.301 -11.063 1.00 98.00 101 ALA A CA 1
ATOM 753 C C . ALA A 1 101 ? 3.581 3.892 -11.891 1.00 98.00 101 ALA A C 1
ATOM 755 O O . ALA A 1 101 ? 4.083 2.773 -11.773 1.00 98.00 101 ALA A O 1
ATOM 756 N N . ASN A 1 102 ? 4.086 4.822 -12.697 1.00 98.19 102 ASN A N 1
ATOM 757 C CA . ASN A 1 102 ? 5.378 4.660 -13.354 1.00 98.19 102 ASN A CA 1
ATOM 758 C C . ASN A 1 102 ? 6.509 4.823 -12.336 1.00 98.19 102 ASN A C 1
ATOM 760 O O . ASN A 1 102 ? 6.425 5.660 -11.434 1.00 98.19 102 ASN A O 1
ATOM 764 N N . VAL A 1 103 ? 7.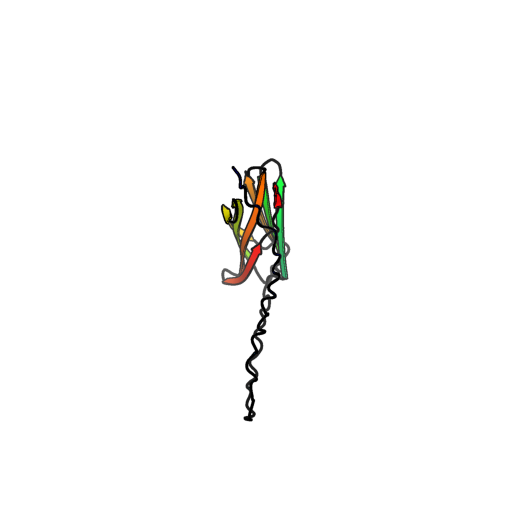585 4.064 -12.523 1.00 97.81 103 VAL A N 1
ATOM 765 C CA . VAL A 1 103 ? 8.827 4.258 -11.779 1.00 97.81 103 VAL A CA 1
ATOM 766 C C . VAL A 1 103 ? 9.546 5.483 -12.343 1.00 97.81 103 VAL A C 1
ATOM 768 O O . VAL A 1 103 ? 9.949 5.523 -13.509 1.00 97.81 103 VAL A O 1
ATOM 771 N N . ALA A 1 104 ? 9.720 6.498 -11.503 1.00 95.94 104 ALA A N 1
ATOM 772 C CA . ALA A 1 104 ? 10.413 7.737 -11.827 1.00 95.94 104 ALA A CA 1
ATOM 773 C C . ALA A 1 104 ? 11.372 8.100 -10.691 1.00 95.94 104 ALA A C 1
ATOM 775 O O . ALA A 1 104 ? 11.046 7.925 -9.522 1.00 95.94 104 ALA A O 1
ATOM 776 N N . ALA A 1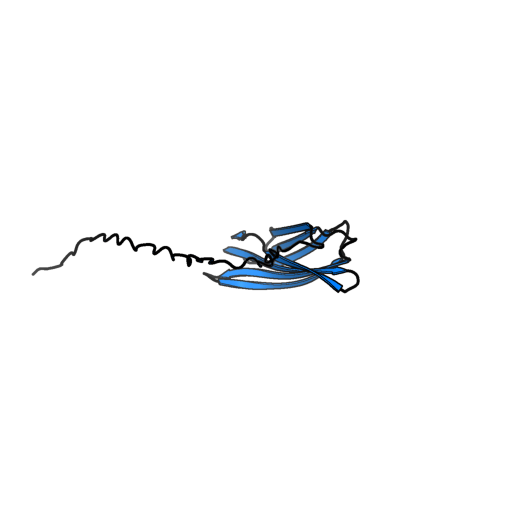 105 ? 12.570 8.584 -11.038 1.00 96.00 105 ALA A N 1
ATOM 777 C CA . ALA A 1 105 ? 13.626 8.891 -10.065 1.00 96.00 105 ALA A CA 1
ATOM 778 C C . ALA A 1 105 ? 13.906 7.734 -9.074 1.00 96.00 105 ALA A C 1
ATOM 780 O O . ALA A 1 105 ? 14.122 7.969 -7.893 1.00 96.00 105 ALA A O 1
ATOM 781 N N . ASN A 1 106 ? 13.897 6.488 -9.573 1.00 96.94 106 ASN A N 1
ATOM 782 C CA . ASN A 1 106 ? 14.066 5.249 -8.795 1.00 96.94 106 ASN A CA 1
ATOM 783 C C . ASN A 1 106 ? 13.008 5.012 -7.704 1.00 96.94 106 ASN A C 1
ATOM 785 O O . ASN A 1 106 ? 13.258 4.290 -6.740 1.00 96.94 106 ASN A O 1
ATOM 789 N N . CYS A 1 107 ? 11.817 5.588 -7.872 1.00 97.25 107 CYS A N 1
ATOM 790 C CA . CYS A 1 107 ? 10.711 5.425 -6.942 1.00 97.25 107 CYS A CA 1
ATOM 791 C C . CYS A 1 107 ? 9.385 5.211 -7.680 1.00 97.25 107 CYS A C 1
ATOM 793 O O . CYS A 1 107 ? 9.166 5.744 -8.769 1.00 97.25 107 CYS A O 1
ATOM 795 N N . ALA A 1 108 ? 8.455 4.513 -7.036 1.00 98.12 108 ALA A N 1
ATOM 796 C CA . ALA A 1 108 ? 7.035 4.559 -7.360 1.00 98.12 108 ALA A CA 1
ATOM 797 C C . ALA A 1 108 ? 6.251 5.032 -6.133 1.00 98.12 108 ALA A C 1
ATOM 799 O O . ALA A 1 108 ? 6.503 4.592 -5.010 1.00 98.12 108 ALA A O 1
ATOM 800 N N . ILE A 1 109 ? 5.305 5.950 -6.340 1.00 98.31 109 ILE A N 1
ATOM 801 C CA . ILE A 1 109 ? 4.577 6.603 -5.250 1.00 98.31 109 ILE A CA 1
ATOM 802 C C . ILE A 1 109 ? 3.078 6.424 -5.452 1.00 98.31 109 ILE A C 1
ATOM 804 O O . ILE A 1 109 ? 2.526 6.789 -6.488 1.00 98.31 109 ILE A O 1
ATOM 808 N N . PHE A 1 110 ? 2.418 5.935 -4.410 1.00 98.56 110 PHE A N 1
ATOM 809 C CA . PHE A 1 110 ? 0.974 5.975 -4.253 1.00 98.56 110 PHE A CA 1
ATOM 810 C C . PHE A 1 110 ? 0.613 7.031 -3.207 1.00 98.56 110 PHE A C 1
ATOM 812 O O . PHE A 1 110 ? 1.183 7.055 -2.116 1.00 98.56 110 PHE A O 1
ATOM 819 N N . SER A 1 111 ? -0.358 7.889 -3.518 1.00 98.38 111 SER A N 1
ATOM 820 C CA . SER A 1 111 ? -0.941 8.827 -2.558 1.00 98.38 111 SER A CA 1
ATOM 821 C C . SER A 1 111 ? -2.407 9.062 -2.899 1.00 98.38 111 SER A C 1
ATOM 823 O O . SER A 1 111 ? -2.727 9.615 -3.954 1.00 98.38 111 SER A O 1
ATOM 825 N N . LYS A 1 112 ? -3.310 8.620 -2.024 1.00 98.69 112 LYS A N 1
ATOM 826 C CA . LYS A 1 112 ? -4.756 8.837 -2.161 1.00 98.69 112 LYS A CA 1
ATOM 827 C C . LYS A 1 112 ? -5.349 9.215 -0.815 1.00 98.69 112 LYS A C 1
ATOM 829 O O . LYS A 1 112 ? -4.802 8.882 0.236 1.00 98.69 112 LYS A O 1
ATOM 834 N N . SER A 1 113 ? -6.486 9.900 -0.854 1.00 98.44 113 SER A N 1
ATOM 835 C CA . SER A 1 113 ? -7.219 10.276 0.348 1.00 98.44 113 SER A CA 1
ATOM 836 C C . SER A 1 113 ? -8.680 9.851 0.304 1.00 98.44 113 SER A C 1
ATOM 838 O O . SER A 1 113 ? -9.250 9.617 -0.764 1.00 98.44 113 SER A O 1
ATOM 840 N N . TYR A 1 114 ? -9.280 9.723 1.485 1.00 98.75 114 TYR A N 1
ATOM 841 C CA . TYR A 1 114 ? -10.689 9.389 1.656 1.00 98.75 114 TYR A CA 1
ATOM 842 C C . TYR A 1 114 ? -11.263 10.093 2.880 1.00 98.75 114 TYR A C 1
ATOM 844 O O . TYR A 1 114 ? -10.600 10.176 3.912 1.00 98.75 114 TYR A O 1
ATOM 852 N N . SER A 1 115 ? -12.491 10.599 2.768 1.00 98.62 115 SER A N 1
ATOM 853 C CA . SER A 1 115 ? -13.191 11.224 3.890 1.00 98.62 115 SER A CA 1
ATOM 854 C C . SER A 1 115 ? -13.507 10.198 4.975 1.00 98.62 115 SER A C 1
ATOM 856 O O . SER A 1 115 ? -14.060 9.136 4.703 1.00 98.62 115 SER A O 1
ATOM 858 N N . VAL A 1 116 ? -13.176 10.530 6.217 1.00 98.44 116 VAL A N 1
ATOM 859 C CA . VAL A 1 116 ? -13.295 9.647 7.379 1.00 98.44 116 VAL A CA 1
ATOM 860 C C . VAL A 1 116 ? -13.924 10.381 8.558 1.00 98.44 116 VAL A C 1
ATOM 862 O O . VAL A 1 116 ? -13.965 11.610 8.612 1.00 98.44 116 VAL A O 1
ATOM 865 N N . ARG A 1 117 ? -14.440 9.614 9.519 1.00 97.62 117 ARG A N 1
ATOM 866 C CA . ARG A 1 117 ? -15.014 10.153 10.758 1.00 97.62 117 ARG A CA 1
ATOM 867 C C . ARG A 1 117 ? -13.965 10.135 11.865 1.00 97.62 117 ARG A C 1
ATOM 869 O O . ARG A 1 117 ? -13.229 9.153 11.968 1.00 97.62 117 ARG A O 1
ATOM 876 N N . LYS A 1 118 ? -13.955 11.181 12.691 1.00 97.56 118 LYS A N 1
ATOM 877 C CA . LYS A 1 118 ? -13.203 11.217 13.953 1.00 97.56 118 LYS A CA 1
ATOM 878 C C . LYS A 1 118 ? -13.786 10.229 14.969 1.00 97.56 118 LYS A C 1
ATOM 880 O O . LYS A 1 118 ? -14.938 9.814 14.822 1.00 97.56 118 LYS A O 1
ATOM 885 N N . GLY A 1 119 ? -13.020 9.902 16.001 1.00 97.75 119 GLY A N 1
ATOM 886 C CA . GLY A 1 119 ? -13.387 8.970 17.063 1.00 97.75 119 GLY A CA 1
ATOM 887 C C . GLY A 1 119 ? -12.981 7.519 16.799 1.00 97.75 119 GLY A C 1
ATOM 888 O O . GLY A 1 119 ? -13.509 6.626 17.457 1.00 97.75 119 GLY A O 1
ATOM 889 N N . TYR A 1 120 ? -12.105 7.256 15.822 1.00 98.38 120 TYR A N 1
ATOM 890 C CA . TYR A 1 120 ? -11.780 5.889 15.399 1.00 98.38 120 TYR A CA 1
ATOM 891 C C . TYR A 1 120 ? -10.290 5.698 15.125 1.00 98.38 120 TYR A C 1
ATOM 893 O O . TYR A 1 120 ? -9.597 6.601 14.661 1.00 98.38 120 TYR A O 1
ATOM 901 N N . ASN A 1 121 ? -9.825 4.464 15.324 1.00 98.69 121 ASN A N 1
ATOM 90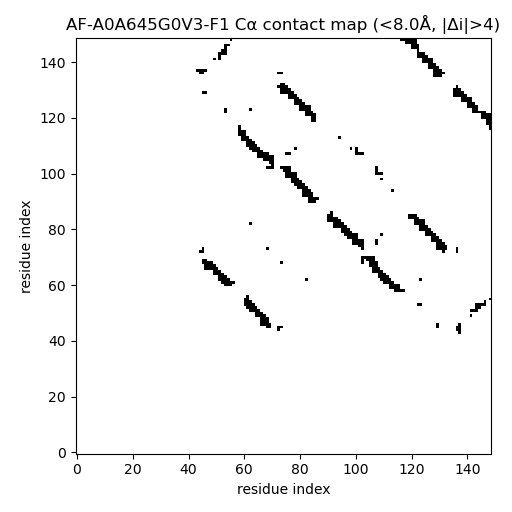2 C CA . ASN A 1 121 ? -8.533 4.014 14.820 1.00 98.69 121 ASN A CA 1
ATOM 903 C C . ASN A 1 121 ? -8.649 3.605 13.350 1.00 98.69 121 ASN A C 1
ATOM 905 O O . ASN A 1 121 ? -9.574 2.882 12.967 1.00 98.69 121 ASN A O 1
ATOM 909 N N . TYR A 1 122 ? -7.667 4.004 12.550 1.00 98.81 122 TYR A N 1
ATOM 910 C CA . TYR A 1 122 ? -7.517 3.596 11.162 1.00 98.81 122 TYR A CA 1
ATOM 911 C C . TYR A 1 122 ? -6.131 3.009 10.911 1.00 98.81 122 TYR A C 1
ATOM 913 O O . TYR A 1 122 ? -5.152 3.344 11.574 1.00 98.81 122 TYR A O 1
ATOM 921 N N . LYS A 1 123 ? -6.052 2.147 9.906 1.00 98.81 123 LYS A N 1
ATOM 922 C CA . LYS A 1 123 ? -4.810 1.717 9.258 1.00 98.81 123 LYS A CA 1
ATOM 923 C C . LYS A 1 123 ? -5.107 1.481 7.785 1.00 98.81 123 LYS A C 1
ATOM 925 O O . LYS A 1 123 ? -6.271 1.326 7.424 1.00 98.81 123 LYS A O 1
ATOM 930 N N . PHE A 1 124 ? -4.094 1.378 6.943 1.00 98.75 124 PHE A N 1
ATOM 931 C CA . PHE A 1 124 ? -4.277 0.740 5.643 1.00 98.75 124 PHE A CA 1
ATOM 932 C C . PHE A 1 124 ? -3.317 -0.426 5.480 1.00 98.75 124 PHE A C 1
ATOM 934 O O . PHE A 1 124 ? -2.237 -0.439 6.069 1.00 98.75 124 PHE A O 1
ATOM 941 N N . SER A 1 125 ? -3.719 -1.401 4.676 1.00 98.56 125 SER A N 1
ATOM 942 C CA . SER A 1 125 ? 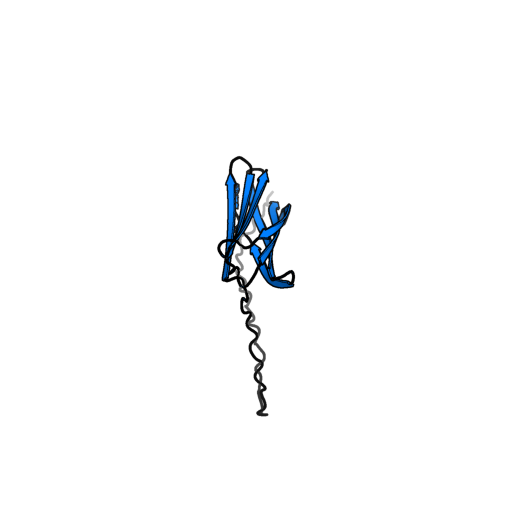-2.874 -2.528 4.292 1.00 98.56 125 SER A CA 1
ATOM 943 C C . SER A 1 125 ? -3.132 -2.928 2.848 1.00 98.56 125 SER A C 1
ATOM 945 O O . SER A 1 125 ? -4.134 -2.529 2.260 1.00 98.56 125 SER A O 1
ATOM 947 N N . GLY A 1 126 ? -2.211 -3.672 2.251 1.00 98.06 126 GLY A N 1
ATOM 948 C CA . GLY A 1 126 ? -2.373 -4.151 0.891 1.00 98.06 126 GLY A CA 1
ATOM 949 C C . GLY A 1 126 ? -1.078 -4.660 0.287 1.00 98.06 126 GLY A C 1
ATOM 950 O O . GLY A 1 126 ? -0.196 -5.145 0.996 1.00 98.06 126 GLY A O 1
ATOM 951 N N . LYS A 1 127 ? -0.977 -4.549 -1.035 1.00 98.25 127 LYS A N 1
ATOM 952 C CA . LYS A 1 127 ? 0.109 -5.114 -1.832 1.00 98.25 127 LYS A CA 1
ATOM 953 C C . LYS A 1 127 ? 0.620 -4.111 -2.861 1.00 98.25 127 LYS A C 1
ATOM 955 O O . LYS A 1 127 ? -0.167 -3.393 -3.477 1.00 98.25 127 LYS A O 1
ATOM 960 N N . VAL A 1 128 ? 1.929 -4.117 -3.088 1.00 98.19 128 VAL A N 1
ATOM 961 C CA . VAL A 1 128 ? 2.569 -3.521 -4.263 1.00 98.19 128 VAL A CA 1
ATOM 962 C C . VAL A 1 128 ? 3.175 -4.617 -5.135 1.00 98.19 128 VAL A C 1
ATOM 964 O O . VAL A 1 128 ? 3.701 -5.603 -4.624 1.00 98.19 128 VAL A O 1
ATOM 967 N N . THR A 1 129 ? 3.052 -4.476 -6.452 1.00 98.06 129 THR A N 1
ATOM 968 C CA . THR A 1 129 ? 3.609 -5.399 -7.449 1.00 98.06 129 THR A CA 1
ATOM 969 C C . THR A 1 129 ? 4.368 -4.610 -8.507 1.00 98.06 129 THR A C 1
ATOM 971 O O . THR A 1 129 ? 3.777 -3.758 -9.166 1.00 98.06 129 THR A O 1
ATOM 974 N N . CYS A 1 130 ? 5.659 -4.880 -8.667 1.00 97.88 130 CYS A N 1
ATOM 975 C CA . CYS A 1 130 ? 6.533 -4.212 -9.626 1.00 97.88 130 CYS A CA 1
ATOM 976 C C . CYS A 1 130 ? 6.641 -5.015 -10.925 1.00 97.88 130 CYS A C 1
ATOM 978 O O . CYS A 1 130 ? 6.732 -6.245 -10.892 1.00 97.88 130 CYS A O 1
ATOM 980 N N . TYR A 1 131 ? 6.674 -4.312 -12.058 1.00 97.94 131 TYR A N 1
ATOM 981 C CA . TYR A 1 131 ? 6.749 -4.912 -13.390 1.00 97.94 131 TYR A CA 1
ATOM 982 C C . TYR A 1 131 ? 7.866 -4.293 -14.230 1.00 97.94 131 TYR A C 1
ATOM 984 O O . TYR A 1 131 ? 8.074 -3.079 -14.187 1.00 97.94 131 TYR A O 1
ATOM 992 N N . LYS A 1 132 ? 8.521 -5.114 -15.055 1.00 97.31 132 LYS A N 1
ATOM 993 C CA . LYS A 1 132 ? 9.499 -4.709 -16.074 1.00 97.31 132 LYS A CA 1
ATOM 994 C C . LYS A 1 132 ? 9.062 -5.255 -17.424 1.00 97.31 132 LYS A C 1
ATOM 996 O O . LYS A 1 132 ? 8.816 -6.452 -17.545 1.00 97.31 132 LYS A O 1
ATOM 1001 N N . ASN A 1 133 ? 8.945 -4.391 -18.429 1.00 96.81 133 ASN A N 1
ATOM 1002 C CA . ASN A 1 133 ? 8.466 -4.748 -19.768 1.00 96.81 133 ASN A CA 1
ATOM 1003 C C . ASN A 1 133 ? 7.141 -5.547 -19.743 1.00 96.81 133 ASN A C 1
ATOM 1005 O O . ASN A 1 133 ? 6.945 -6.463 -20.536 1.00 96.81 133 ASN A O 1
ATOM 1009 N N . GLY A 1 134 ? 6.250 -5.239 -18.793 1.00 95.06 134 GLY A N 1
ATOM 1010 C CA . GLY A 1 134 ? 4.971 -5.936 -18.597 1.00 95.06 134 GLY A CA 1
ATOM 1011 C C . GLY A 1 134 ? 5.034 -7.244 -17.795 1.00 95.06 134 GLY A C 1
ATOM 1012 O O . GLY A 1 134 ? 3.989 -7.744 -17.389 1.00 95.06 134 GLY A O 1
ATOM 1013 N N . SER A 1 135 ? 6.222 -7.770 -17.494 1.00 96.69 135 SER A N 1
ATOM 1014 C CA . SER A 1 135 ? 6.395 -8.980 -16.680 1.00 96.69 135 SER A CA 1
ATOM 1015 C C . SER A 1 135 ? 6.526 -8.647 -15.198 1.00 96.69 135 SER A C 1
ATOM 1017 O O . SER A 1 135 ? 7.206 -7.686 -14.835 1.00 96.69 135 SER A O 1
ATOM 1019 N N . LEU A 1 136 ? 5.889 -9.445 -14.336 1.00 96.38 136 LEU A N 1
ATOM 1020 C CA . LEU A 1 136 ? 6.015 -9.317 -12.882 1.00 96.38 136 LEU A CA 1
ATOM 1021 C C . LEU A 1 136 ? 7.461 -9.598 -12.471 1.00 96.38 136 LEU A C 1
ATOM 1023 O O . LEU A 1 136 ? 8.011 -10.640 -12.816 1.00 96.38 136 LEU A O 1
ATOM 1027 N N . VAL A 1 137 ? 8.045 -8.675 -11.712 1.00 95.75 137 VAL A N 1
ATOM 1028 C CA . VAL A 1 137 ? 9.398 -8.814 -11.159 1.00 95.75 137 VAL A CA 1
ATOM 1029 C C . VAL A 1 137 ? 9.335 -9.149 -9.680 1.00 95.75 137 VAL A C 1
ATOM 1031 O O . VAL A 1 137 ? 9.997 -10.073 -9.223 1.00 95.75 137 VAL A O 1
ATOM 1034 N N . GLU A 1 138 ? 8.518 -8.415 -8.926 1.00 95.81 138 GLU A N 1
ATOM 1035 C CA . GLU A 1 138 ? 8.457 -8.570 -7.478 1.00 95.81 138 GLU A CA 1
ATOM 1036 C C . GLU A 1 138 ? 7.106 -8.138 -6.909 1.00 95.81 138 GLU A C 1
ATOM 1038 O O . GLU A 1 138 ? 6.351 -7.370 -7.510 1.00 95.81 138 GLU A O 1
ATOM 1043 N N . SER A 1 139 ? 6.783 -8.653 -5.728 1.00 96.19 139 SER A N 1
ATOM 1044 C CA . SER A 1 139 ? 5.576 -8.330 -4.985 1.00 96.19 139 SER A CA 1
ATOM 1045 C C . SER A 1 139 ? 5.863 -8.264 -3.500 1.00 96.19 139 SER A C 1
ATOM 1047 O O . SER A 1 139 ? 6.528 -9.143 -2.964 1.00 96.19 139 SER A O 1
ATOM 1049 N N . ALA A 1 140 ? 5.270 -7.285 -2.826 1.00 96.38 140 ALA A N 1
ATOM 1050 C CA . ALA A 1 140 ? 5.414 -7.123 -1.390 1.00 96.38 140 ALA A CA 1
ATOM 1051 C C . ALA A 1 140 ? 4.122 -6.631 -0.742 1.00 96.38 140 ALA A C 1
ATOM 1053 O O . ALA A 1 140 ? 3.365 -5.849 -1.324 1.00 96.38 140 ALA A O 1
ATOM 1054 N N . SER A 1 141 ? 3.885 -7.086 0.483 1.00 97.31 141 SER A N 1
ATOM 1055 C CA . SER A 1 141 ? 2.808 -6.573 1.325 1.00 97.31 141 SER A CA 1
ATOM 1056 C C . SER A 1 141 ? 3.239 -5.271 1.994 1.00 97.31 141 SER A C 1
ATOM 1058 O O . SER A 1 141 ? 4.397 -5.102 2.367 1.00 97.31 141 SER A O 1
ATOM 1060 N N . VAL A 1 142 ? 2.293 -4.359 2.187 1.00 97.62 142 VAL A N 1
ATOM 1061 C CA . VAL A 1 142 ? 2.509 -3.088 2.883 1.00 97.62 142 VAL A CA 1
ATOM 1062 C C . VAL A 1 142 ? 1.385 -2.854 3.882 1.00 97.62 142 VAL A C 1
ATOM 1064 O O . VAL A 1 142 ? 0.225 -3.157 3.613 1.00 97.62 142 VAL A O 1
ATOM 1067 N N . SER A 1 143 ? 1.722 -2.302 5.043 1.00 98.06 143 SER A N 1
ATOM 1068 C CA . SER A 1 143 ? 0.756 -1.823 6.031 1.00 98.06 143 SER A CA 1
ATOM 1069 C C . SER A 1 143 ? 1.269 -0.535 6.652 1.00 98.06 143 SER A C 1
ATOM 1071 O O . SER A 1 143 ? 2.478 -0.354 6.794 1.00 98.06 143 SER A O 1
ATOM 1073 N N . SER A 1 144 ? 0.362 0.361 7.024 1.00 98.56 144 SER A N 1
ATOM 1074 C CA . SER A 1 144 ? 0.678 1.483 7.901 1.00 98.56 144 SER A CA 1
ATOM 1075 C C . SER A 1 144 ? 0.674 1.049 9.365 1.00 98.56 144 SER A C 1
ATOM 1077 O O . SER A 1 144 ? 0.103 0.015 9.729 1.00 98.56 144 SER A O 1
ATOM 1079 N N . VAL A 1 145 ? 1.241 1.901 10.216 1.00 98.31 145 VAL A N 1
ATOM 1080 C CA . VAL A 1 145 ? 0.939 1.901 11.652 1.00 98.31 145 VAL A CA 1
ATOM 1081 C C . VAL A 1 145 ? -0.525 2.316 11.855 1.00 98.31 145 VAL A C 1
ATOM 1083 O O . VAL A 1 145 ? -1.094 3.041 11.032 1.00 98.31 145 VAL A O 1
ATOM 1086 N N . VAL A 1 146 ? -1.140 1.840 12.938 1.00 98.56 146 VAL A N 1
ATOM 1087 C CA . VAL A 1 146 ? -2.476 2.276 13.365 1.00 98.56 146 VAL A CA 1
ATOM 1088 C C . VAL A 1 146 ? -2.415 3.727 13.843 1.00 98.56 146 VAL A C 1
ATOM 1090 O O . VAL A 1 146 ? -1.541 4.079 14.628 1.00 98.56 146 VAL A O 1
ATOM 1093 N N . GLN A 1 147 ? -3.346 4.559 13.387 1.00 98.38 147 GLN A N 1
ATOM 1094 C CA . GLN A 1 147 ? -3.447 5.967 13.760 1.00 98.38 147 GLN A CA 1
ATOM 1095 C C . GLN A 1 147 ? -4.878 6.302 14.183 1.00 98.38 147 GLN A C 1
ATOM 1097 O O . GLN A 1 147 ? -5.835 5.892 13.524 1.00 98.38 147 GLN A O 1
ATOM 1102 N N . TYR A 1 148 ? -5.024 7.052 15.273 1.00 97.94 148 TYR A N 1
ATOM 1103 C CA . TYR A 1 148 ? -6.317 7.545 15.747 1.00 97.94 148 TYR A CA 1
ATOM 1104 C C . TYR A 1 148 ? -6.652 8.884 15.082 1.00 97.94 148 TYR A C 1
ATOM 1106 O O . TYR A 1 148 ? -5.775 9.743 14.968 1.00 97.94 148 TYR A O 1
ATOM 1114 N N . TYR A 1 149 ? -7.906 9.056 14.657 1.00 96.69 149 TYR A N 1
ATOM 1115 C CA . TYR A 1 149 ? -8.423 10.307 14.092 1.00 96.69 149 TYR A CA 1
ATOM 1116 C C . TYR A 1 149 ? -9.565 10.887 14.910 1.00 96.69 149 TYR A C 1
ATOM 1118 O O . TYR A 1 149 ? -10.452 10.092 15.290 1.00 96.69 149 TYR A O 1
#

Mean predicted aligned error: 13.11 Å

Solvent-accessible surface area (backbone atoms only — not comparable to full-atom values): 9204 Å² total; per-residue (Å²): 134,87,83,87,81,87,80,81,92,79,90,76,87,75,83,76,78,82,77,74,79,77,74,82,80,79,80,82,72,91,74,99,72,78,76,73,79,75,81,86,69,94,74,78,86,42,61,79,46,79,48,58,45,67,48,75,55,97,56,22,41,37,48,36,37,42,34,36,27,45,54,92,55,22,49,32,32,38,39,39,40,32,39,27,36,53,58,88,95,42,77,44,77,77,45,75,48,76,51,75,28,63,37,52,96,36,25,28,66,49,77,52,71,45,81,55,71,70,85,35,44,32,34,38,39,40,38,41,38,32,22,35,96,88,41,82,69,46,74,48,78,48,60,36,69,79,42,78,70

Nearest PDB structures (foldseek):
  8v2b-assembly1_C  TM=6.216E-01  e=7.209E-02  Mus musculus
  2yjl-assembly1_A  TM=5.679E-01  e=6.838E-02  Pseudomonas aeruginosa PAO1
  8eok-assembly1_G  TM=5.353E-01  e=5.958E-01  Homo sapiens
  8ayh-assembly1_B  TM=4.881E-01  e=1.183E+00  Naja kaouthia
  6xt9-assembly1_A  TM=3.591E-01  e=1.123E+00  Homo sapiens

pLDDT: mean 83.68, std 22.12, range [30.09, 98.88]